Protein AF-A0A1V6GUZ6-F1 (afdb_monomer_lite)

pLDDT: mean 90.21, std 12.31, range [43.09, 97.88]

Sequence (60 aa):
MSKGLKQEELAEMLKVPQSFVSKYESGERMLTFVETVSICLAMNITPDTLLKEYLPHHET

Foldseek 3Di:
DPPVDDLCNLCVLLVHPSVVSVCVVVVVDDDDPVRVCSSCVSVVHHVVNVCVVVVVVDDD

Structure (mmCIF, N/CA/C/O backbone):
data_AF-A0A1V6GUZ6-F1
#
_entry.id   AF-A0A1V6GUZ6-F1
#
loop_
_atom_site.group_PDB
_atom_site.id
_atom_site.type_symbol
_atom_site.label_atom_id
_atom_site.label_alt_id
_atom_site.label_comp_id
_atom_site.label_asym_id
_atom_site.label_entity_id
_atom_site.label_seq_id
_atom_site.pdbx_PDB_ins_code
_atom_site.Cartn_x
_atom_site.Cartn_y
_atom_site.Cartn_z
_atom_site.occupancy
_atom_site.B_iso_or_equiv
_atom_site.auth_seq_id
_atom_site.auth_comp_id
_atom_site.auth_asym_id
_atom_site.auth_atom_id
_atom_site.pdbx_PDB_model_num
ATOM 1 N N . MET A 1 1 ? 4.023 10.500 3.464 1.00 47.53 1 MET A N 1
ATOM 2 C CA . MET A 1 1 ? 2.949 9.763 2.763 1.00 47.53 1 MET A CA 1
ATOM 3 C C . MET A 1 1 ? 1.623 10.525 2.841 1.00 47.53 1 MET A C 1
ATOM 5 O O . MET A 1 1 ? 0.632 10.019 3.343 1.00 47.53 1 MET A O 1
ATOM 9 N N . SER A 1 2 ? 1.578 11.770 2.359 1.00 43.09 2 SER A N 1
ATOM 10 C CA . SER A 1 2 ? 0.353 12.580 2.369 1.00 43.09 2 SER A CA 1
ATOM 11 C C . SER A 1 2 ? -0.398 12.418 1.045 1.00 43.09 2 SER A C 1
ATOM 13 O O . SER A 1 2 ? -0.355 13.293 0.184 1.00 43.09 2 SER A O 1
ATOM 15 N N . LYS A 1 3 ? -1.070 11.279 0.864 1.00 56.12 3 LYS A N 1
ATOM 16 C CA . LYS A 1 3 ? -2.079 11.095 -0.193 1.00 56.12 3 LYS A CA 1
ATOM 17 C C . LYS A 1 3 ? -3.485 11.003 0.406 1.00 56.12 3 LYS A C 1
ATOM 19 O O . LYS A 1 3 ? -4.250 10.170 -0.030 1.00 56.12 3 LYS A O 1
ATOM 24 N N . GLY A 1 4 ? -3.821 11.798 1.426 1.00 71.06 4 GLY A N 1
ATOM 25 C CA . GLY A 1 4 ? -5.193 11.963 1.954 1.00 71.06 4 GLY A CA 1
ATOM 26 C C . GLY A 1 4 ? -5.933 10.719 2.487 1.00 71.06 4 GLY A C 1
ATOM 27 O O . GLY A 1 4 ? -6.960 10.891 3.128 1.00 71.06 4 GLY A O 1
ATOM 28 N N . LEU A 1 5 ? -5.421 9.512 2.250 1.00 83.75 5 LEU A N 1
ATOM 29 C CA . LEU A 1 5 ? -6.025 8.238 2.594 1.00 83.75 5 LEU A CA 1
ATOM 30 C C . LEU A 1 5 ? -5.701 7.918 4.050 1.00 83.75 5 LEU A C 1
ATOM 32 O O . LEU A 1 5 ? -4.533 7.882 4.445 1.00 83.75 5 LEU A O 1
ATOM 36 N N . LYS A 1 6 ? -6.735 7.704 4.851 1.00 92.06 6 LYS A N 1
ATOM 37 C CA . LYS A 1 6 ? -6.617 7.239 6.228 1.00 92.0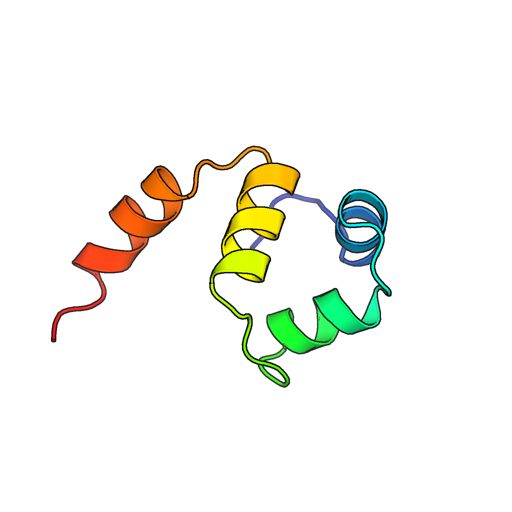6 6 LYS A CA 1
ATOM 38 C C . LYS A 1 6 ? -6.229 5.764 6.246 1.00 92.06 6 LYS A C 1
ATOM 40 O O . LYS A 1 6 ? -6.573 4.995 5.350 1.00 92.06 6 LYS A O 1
ATOM 45 N N . GLN A 1 7 ? -5.582 5.348 7.332 1.00 94.31 7 GLN A N 1
ATOM 46 C CA . GLN A 1 7 ? -5.209 3.947 7.556 1.00 94.31 7 GLN A CA 1
ATOM 47 C C . GLN A 1 7 ? -6.420 3.005 7.478 1.00 94.31 7 GLN A C 1
ATOM 49 O O . GLN A 1 7 ? -6.314 1.896 6.965 1.00 94.31 7 GLN A O 1
ATOM 54 N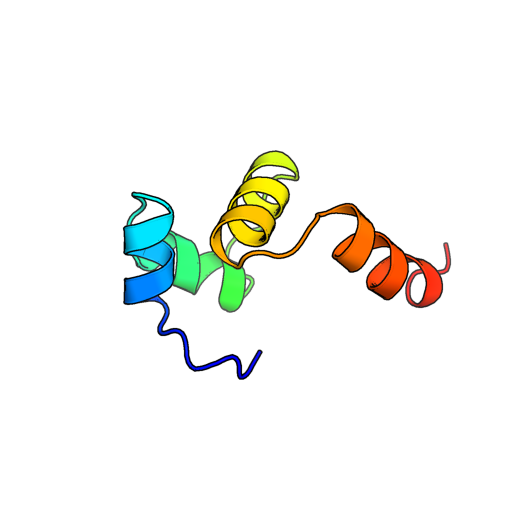 N . GLU A 1 8 ? -7.574 3.461 7.968 1.00 95.06 8 GLU A N 1
ATOM 55 C CA . GLU A 1 8 ? -8.849 2.736 7.942 1.00 95.06 8 GLU A CA 1
ATOM 56 C C . GLU A 1 8 ? -9.335 2.493 6.509 1.00 95.06 8 GLU A C 1
ATOM 58 O O . GLU A 1 8 ? -9.741 1.383 6.180 1.00 95.06 8 GLU A O 1
ATOM 63 N N . GLU A 1 9 ? -9.221 3.503 5.644 1.00 94.69 9 GLU A N 1
ATOM 64 C CA . GLU A 1 9 ? -9.648 3.428 4.244 1.00 94.69 9 GLU A CA 1
ATOM 65 C C . GLU A 1 9 ? -8.755 2.459 3.460 1.00 94.69 9 GLU A C 1
ATOM 67 O O . GLU A 1 9 ? -9.248 1.601 2.730 1.00 94.69 9 GLU A O 1
ATOM 72 N N . LEU A 1 10 ? -7.435 2.519 3.665 1.00 94.56 10 LEU A N 1
ATOM 73 C CA . LEU A 1 10 ? -6.514 1.570 3.039 1.00 94.56 10 LEU A CA 1
ATOM 74 C C . LEU A 1 10 ? -6.745 0.135 3.532 1.00 94.56 10 LEU A C 1
ATOM 76 O O . LEU A 1 10 ? -6.701 -0.813 2.747 1.00 94.56 10 LEU A O 1
ATOM 80 N N . ALA A 1 11 ? -7.014 -0.033 4.826 1.00 95.94 11 ALA A N 1
ATOM 81 C CA . ALA A 1 11 ? -7.314 -1.333 5.407 1.00 95.94 11 ALA A CA 1
ATOM 82 C C . ALA A 1 11 ? -8.607 -1.932 4.832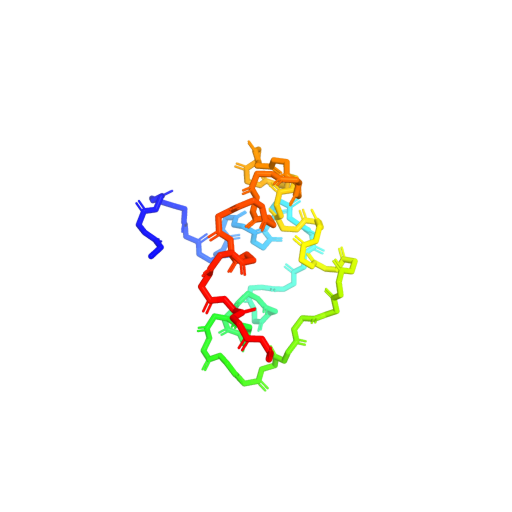 1.00 95.94 11 ALA A C 1
ATOM 84 O O . ALA A 1 11 ? -8.639 -3.122 4.512 1.00 95.94 11 ALA A O 1
ATOM 85 N N . GLU A 1 12 ? -9.637 -1.106 4.631 1.00 96.00 12 GLU A N 1
ATOM 86 C CA . GLU A 1 12 ? -10.887 -1.504 3.982 1.00 96.00 12 GLU A CA 1
ATOM 87 C C . GLU A 1 12 ? -10.650 -1.945 2.531 1.00 96.00 12 GLU A C 1
ATOM 89 O O . GLU A 1 12 ? -11.085 -3.031 2.137 1.00 96.00 12 GLU A O 1
ATOM 94 N N . MET A 1 13 ? -9.879 -1.171 1.760 1.00 94.75 13 MET A N 1
ATOM 95 C CA . MET A 1 13 ? -9.515 -1.514 0.378 1.00 94.75 13 MET A CA 1
ATOM 96 C C . MET A 1 13 ? -8.766 -2.850 0.284 1.00 94.75 13 MET A C 1
ATOM 98 O O . MET A 1 13 ? -8.983 -3.626 -0.647 1.00 94.75 13 MET A O 1
ATOM 102 N N . LEU A 1 14 ? -7.905 -3.134 1.262 1.00 95.25 14 LEU A N 1
ATOM 103 C CA . LEU A 1 14 ? -7.104 -4.356 1.337 1.00 95.25 14 LEU A CA 1
ATOM 104 C C . LEU A 1 14 ? -7.827 -5.524 2.026 1.00 95.25 14 LEU A C 1
ATOM 106 O O . LEU A 1 14 ? -7.315 -6.643 2.007 1.00 95.25 14 LEU A O 1
ATOM 110 N N . LYS A 1 15 ? -9.010 -5.291 2.612 1.00 96.69 15 LYS A N 1
ATOM 111 C CA . LYS A 1 15 ? -9.768 -6.265 3.419 1.00 96.69 15 LYS A CA 1
ATOM 112 C C . LYS A 1 15 ? -8.945 -6.855 4.570 1.00 96.69 15 LYS A C 1
ATOM 114 O O . LYS A 1 15 ? -9.001 -8.054 4.846 1.00 96.69 15 LYS A O 1
ATOM 119 N N . VAL A 1 16 ? -8.188 -6.001 5.252 1.00 96.06 16 VAL A N 1
ATOM 120 C CA . VAL A 1 16 ? -7.355 -6.346 6.415 1.00 96.06 16 VAL A CA 1
ATOM 121 C C . VAL A 1 16 ? -7.751 -5.498 7.627 1.00 96.06 16 VAL A C 1
ATOM 123 O O . VAL A 1 16 ? -8.397 -4.464 7.470 1.00 96.06 16 VAL A O 1
ATOM 126 N N . PRO A 1 17 ? -7.377 -5.885 8.859 1.00 97.81 17 PRO A N 1
ATOM 127 C CA . PRO A 1 17 ? -7.557 -5.017 10.020 1.00 97.81 17 PRO A CA 1
ATOM 128 C C . PRO A 1 17 ? -6.758 -3.715 9.871 1.00 97.81 17 PRO A C 1
ATOM 130 O O . PRO A 1 17 ? -5.621 -3.751 9.412 1.00 97.81 17 PRO A O 1
ATOM 133 N N . GLN A 1 18 ? -7.273 -2.582 10.356 1.00 97.25 18 GLN A N 1
ATOM 134 C CA . GLN A 1 18 ? -6.519 -1.315 10.375 1.00 97.25 18 GLN A CA 1
ATOM 135 C C . GLN A 1 18 ? -5.169 -1.440 11.106 1.00 97.25 18 GLN A C 1
ATOM 137 O O . GLN A 1 18 ? -4.189 -0.815 10.702 1.00 97.25 18 GLN A O 1
ATOM 142 N N . SER A 1 19 ? -5.075 -2.332 12.099 1.00 97.38 19 SER A N 1
ATOM 143 C CA . SER A 1 19 ? -3.824 -2.626 12.805 1.00 97.38 19 SER A CA 1
ATOM 144 C C . SER A 1 19 ? -2.740 -3.256 11.926 1.00 97.38 19 SER A C 1
ATOM 146 O O . SER A 1 19 ? -1.567 -3.212 12.284 1.00 97.38 19 SER A O 1
ATOM 148 N N . PHE A 1 20 ? -3.092 -3.846 10.780 1.00 97.44 20 PHE A N 1
ATOM 149 C CA . PHE A 1 20 ? -2.113 -4.249 9.772 1.00 97.44 20 PHE A CA 1
ATOM 150 C C . PHE A 1 20 ? -1.415 -3.018 9.188 1.00 97.44 20 PHE A C 1
ATOM 152 O O . PHE A 1 20 ? -0.188 -2.995 9.117 1.00 97.44 20 PHE A O 1
ATOM 159 N N . VAL A 1 21 ? -2.200 -1.993 8.831 1.00 96.56 21 VAL A N 1
ATOM 160 C CA . VAL A 1 21 ? -1.704 -0.746 8.240 1.00 96.56 21 VAL A CA 1
ATOM 161 C C . VAL A 1 21 ? -0.857 0.030 9.238 1.00 96.56 21 VAL A C 1
ATOM 163 O O . VAL A 1 21 ? 0.288 0.359 8.943 1.00 96.56 21 VAL A O 1
ATOM 166 N N . SER A 1 22 ? -1.366 0.233 10.456 1.00 96.88 22 SER A N 1
ATOM 167 C CA . SER A 1 22 ? -0.621 0.977 11.474 1.00 96.88 22 SER A CA 1
ATOM 168 C C . SER A 1 22 ? 0.730 0.339 11.805 1.00 96.88 22 SER A 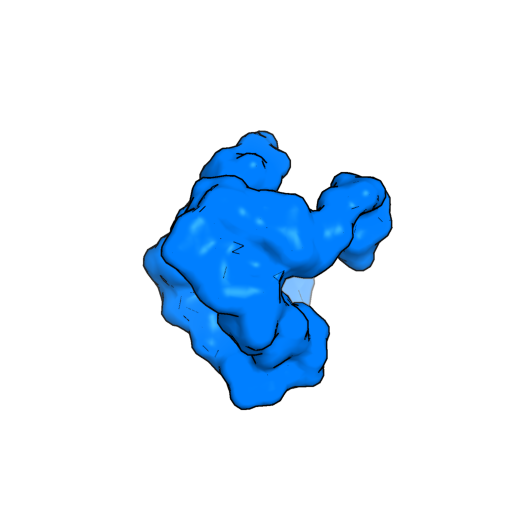C 1
ATOM 170 O O . SER A 1 22 ? 1.714 1.060 11.927 1.00 96.88 22 SER A O 1
ATOM 172 N N . LYS A 1 23 ? 0.802 -0.998 11.891 1.00 97.31 23 LYS A N 1
ATOM 173 C CA . LYS A 1 23 ? 2.040 -1.720 12.225 1.00 97.31 23 LYS A CA 1
ATOM 174 C C . LYS A 1 23 ? 3.117 -1.608 11.155 1.00 97.31 23 LYS A C 1
ATOM 176 O O . LYS A 1 23 ? 4.294 -1.561 11.502 1.00 97.31 23 LYS A O 1
ATOM 181 N N . TYR A 1 24 ? 2.757 -1.622 9.868 1.00 95.88 24 TYR A N 1
ATOM 182 C CA . TYR A 1 24 ? 3.781 -1.461 8.835 1.00 95.88 24 TYR A CA 1
ATOM 183 C C . TYR A 1 24 ? 4.178 0.004 8.651 1.00 95.88 24 TYR A C 1
ATOM 185 O O . TYR A 1 24 ? 5.339 0.281 8.362 1.00 95.88 24 TYR A O 1
ATOM 193 N N . GLU A 1 25 ? 3.255 0.947 8.856 1.00 94.06 25 GLU A N 1
ATOM 194 C CA . GLU A 1 25 ? 3.568 2.377 8.790 1.00 94.06 25 GLU A CA 1
ATOM 195 C C . GLU A 1 25 ? 4.432 2.843 9.968 1.00 94.06 25 GLU A C 1
ATOM 197 O O . GLU A 1 25 ? 5.286 3.709 9.787 1.00 94.06 25 GLU A O 1
ATOM 202 N N . SER A 1 26 ? 4.255 2.255 11.159 1.00 96.06 26 SER A N 1
ATOM 203 C CA . SER A 1 26 ? 5.106 2.523 12.328 1.00 96.06 26 SER A CA 1
ATOM 204 C C . SER A 1 26 ? 6.444 1.777 12.300 1.00 96.06 26 SER A C 1
ATOM 206 O O . SER A 1 26 ? 7.317 2.054 13.120 1.00 96.06 26 SER A O 1
ATOM 208 N N . GLY A 1 27 ? 6.624 0.832 11.371 1.00 95.06 27 GLY A N 1
ATOM 209 C CA . GLY A 1 27 ? 7.813 -0.020 11.297 1.00 95.06 27 GLY A CA 1
ATOM 210 C C . GLY A 1 27 ? 7.840 -1.167 12.316 1.00 95.06 27 GLY A C 1
ATOM 211 O O . GLY A 1 27 ? 8.822 -1.901 12.374 1.00 95.06 27 GLY A O 1
ATOM 212 N N . GLU A 1 28 ? 6.769 -1.378 13.087 1.00 97.88 28 GLU A N 1
ATOM 213 C CA . GLU A 1 28 ? 6.626 -2.526 13.997 1.00 97.88 28 GLU A CA 1
ATOM 214 C C . GLU A 1 28 ? 6.552 -3.869 13.258 1.00 97.88 28 GLU A C 1
ATOM 216 O O . GLU A 1 28 ? 6.830 -4.923 13.834 1.00 97.88 28 GLU A O 1
ATOM 221 N N . ARG A 1 29 ? 6.152 -3.850 11.982 1.00 96.88 29 ARG A N 1
ATOM 222 C CA . ARG A 1 29 ? 6.054 -5.041 11.140 1.00 96.88 29 ARG A CA 1
ATOM 223 C C . ARG A 1 29 ? 6.591 -4.776 9.741 1.00 96.88 29 ARG A C 1
ATOM 225 O O . ARG A 1 29 ? 6.077 -3.926 9.023 1.00 96.88 29 ARG A O 1
ATOM 232 N N . MET A 1 30 ? 7.542 -5.598 9.305 1.00 96.62 30 MET A N 1
ATOM 233 C CA . MET A 1 30 ? 7.956 -5.620 7.903 1.00 96.62 30 MET A CA 1
ATOM 234 C C . MET A 1 30 ? 6.867 -6.223 7.012 1.00 96.62 30 MET A C 1
ATOM 236 O O . MET A 1 30 ? 6.258 -7.241 7.349 1.00 96.62 30 MET A O 1
ATOM 240 N N . LEU A 1 31 ? 6.659 -5.605 5.852 1.00 97.06 31 LEU A N 1
ATOM 241 C CA . LEU A 1 31 ? 5.829 -6.157 4.790 1.00 97.06 31 LEU A CA 1
ATOM 242 C C . LEU A 1 31 ? 6.591 -7.233 4.025 1.00 97.06 31 LEU A C 1
ATOM 244 O O . LEU A 1 31 ? 7.782 -7.096 3.741 1.00 97.06 31 LEU A O 1
ATOM 248 N N . THR A 1 32 ? 5.882 -8.284 3.631 1.00 97.38 32 THR A N 1
ATOM 249 C CA . THR A 1 32 ? 6.367 -9.155 2.558 1.00 97.38 32 THR A CA 1
ATOM 250 C C . THR A 1 32 ? 6.262 -8.426 1.219 1.00 97.38 32 THR A C 1
ATOM 252 O O . THR A 1 32 ? 5.442 -7.524 1.052 1.00 97.38 32 THR A O 1
ATOM 255 N N . PHE A 1 33 ? 7.028 -8.855 0.216 1.00 95.44 33 PHE A N 1
ATOM 256 C CA . PHE A 1 33 ? 6.934 -8.254 -1.116 1.00 95.44 33 PHE A CA 1
ATOM 257 C C . PHE A 1 33 ? 5.519 -8.350 -1.719 1.00 95.44 33 PHE A C 1
ATOM 259 O O . PHE A 1 33 ? 5.048 -7.399 -2.335 1.00 95.44 33 PHE A O 1
ATOM 266 N N . VAL A 1 34 ? 4.807 -9.463 -1.495 1.00 96.88 34 VAL A N 1
ATOM 267 C CA . VAL A 1 34 ? 3.421 -9.649 -1.967 1.00 96.88 34 VAL A CA 1
ATOM 268 C C . VAL A 1 34 ? 2.466 -8.644 -1.315 1.00 96.88 34 VAL A C 1
ATOM 270 O O . VAL A 1 34 ? 1.590 -8.095 -1.985 1.00 96.88 34 VAL A O 1
ATOM 273 N N . GLU A 1 35 ? 2.648 -8.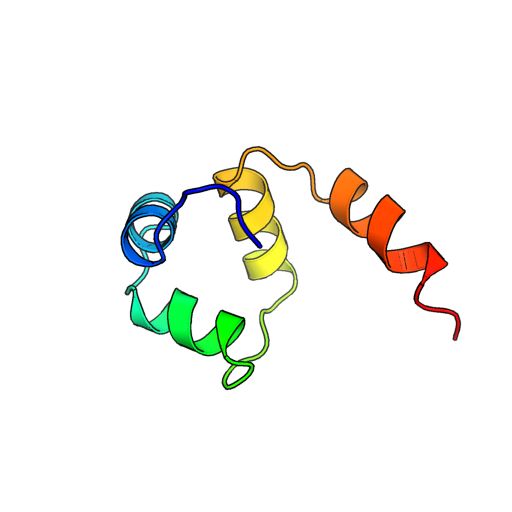361 -0.024 1.00 97.00 35 GLU A N 1
ATOM 274 C CA . GLU A 1 35 ? 1.870 -7.337 0.680 1.00 97.00 35 GLU A CA 1
ATOM 275 C C . GLU A 1 35 ? 2.188 -5.936 0.149 1.00 97.00 35 GLU A C 1
ATOM 277 O O . GLU A 1 35 ? 1.265 -5.172 -0.122 1.00 97.00 35 GLU A O 1
ATOM 282 N N . THR A 1 36 ? 3.466 -5.626 -0.089 1.00 96.00 36 THR A N 1
ATOM 283 C CA . THR A 1 36 ? 3.880 -4.358 -0.707 1.00 96.00 36 THR A CA 1
ATOM 284 C C . THR A 1 36 ? 3.225 -4.168 -2.074 1.00 96.00 36 THR A C 1
ATOM 286 O O . THR A 1 36 ? 2.632 -3.123 -2.329 1.00 96.00 36 THR A O 1
ATOM 289 N N . VAL A 1 37 ? 3.254 -5.191 -2.936 1.00 96.31 37 VAL A N 1
ATOM 290 C CA . VAL A 1 37 ? 2.578 -5.163 -4.244 1.00 96.31 37 VAL A CA 1
ATOM 291 C C . VAL A 1 37 ? 1.071 -4.942 -4.087 1.00 96.31 37 VAL A C 1
ATOM 293 O O . VAL A 1 37 ? 0.497 -4.135 -4.815 1.00 96.31 37 VAL A O 1
ATOM 296 N N . SER A 1 38 ? 0.432 -5.612 -3.126 1.00 96.06 38 SER A N 1
ATOM 297 C CA . SER A 1 38 ? -1.008 -5.459 -2.875 1.00 96.06 38 SER A CA 1
ATOM 298 C C . SER A 1 38 ? -1.364 -4.028 -2.456 1.00 9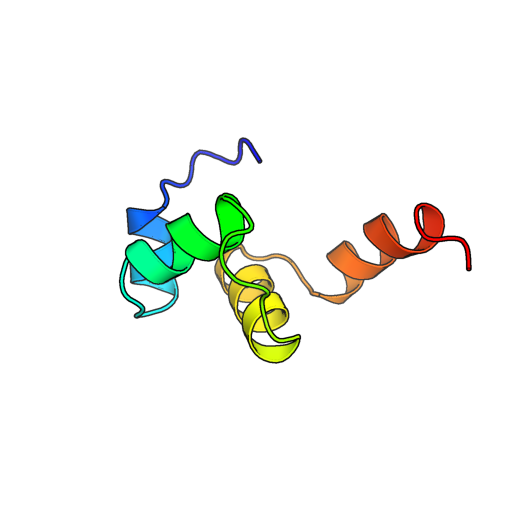6.06 38 SER A C 1
ATOM 300 O O . SER A 1 38 ? -2.326 -3.460 -2.971 1.00 96.06 38 SER A O 1
ATOM 302 N N . ILE A 1 39 ? -0.552 -3.416 -1.588 1.00 95.31 39 ILE A N 1
ATOM 303 C CA . ILE A 1 39 ? -0.698 -2.013 -1.170 1.00 95.31 39 ILE A CA 1
ATOM 304 C C . ILE A 1 39 ? -0.512 -1.068 -2.363 1.00 95.31 39 ILE A C 1
ATOM 306 O O . ILE A 1 39 ? -1.334 -0.174 -2.558 1.00 95.31 39 ILE A O 1
ATOM 310 N N . CYS A 1 40 ? 0.512 -1.283 -3.197 1.00 94.62 40 CYS A N 1
ATOM 311 C CA . CYS A 1 40 ? 0.724 -0.485 -4.407 1.00 94.62 40 CYS A CA 1
ATOM 312 C C . CYS A 1 40 ? -0.523 -0.491 -5.299 1.00 94.62 40 CYS A C 1
ATOM 314 O O . CYS A 1 40 ? -1.036 0.573 -5.646 1.00 94.62 40 CYS A O 1
ATOM 316 N N . LEU A 1 41 ? -1.049 -1.678 -5.610 1.00 93.50 41 LEU A N 1
ATOM 317 C CA . LEU A 1 41 ? -2.218 -1.823 -6.475 1.00 93.50 41 LEU A CA 1
ATOM 318 C C . LEU A 1 41 ? -3.475 -1.190 -5.867 1.00 93.50 41 LEU A C 1
ATOM 320 O O . LEU A 1 41 ? -4.208 -0.514 -6.586 1.00 93.50 41 LEU A O 1
ATOM 324 N N . ALA A 1 42 ? -3.696 -1.335 -4.555 1.00 93.31 42 ALA A N 1
ATOM 325 C CA . ALA A 1 42 ? -4.793 -0.657 -3.864 1.00 93.31 42 ALA A CA 1
ATOM 326 C C . ALA A 1 42 ? -4.685 0.870 -4.005 1.00 93.31 42 ALA A C 1
ATOM 328 O O . ALA A 1 42 ? -5.672 1.546 -4.265 1.00 93.31 42 ALA A O 1
ATOM 329 N N . MET A 1 43 ? -3.475 1.422 -3.933 1.00 91.19 43 MET A N 1
ATOM 330 C CA . MET A 1 43 ? -3.227 2.857 -4.095 1.00 91.19 43 MET A CA 1
ATOM 331 C C . MET A 1 43 ? -3.150 3.322 -5.560 1.00 91.19 43 MET A C 1
ATOM 333 O O . MET A 1 43 ? -2.781 4.473 -5.815 1.00 91.19 43 MET A O 1
ATOM 337 N N . ASN A 1 44 ? -3.485 2.452 -6.519 1.00 91.69 44 ASN A N 1
ATOM 338 C CA . ASN A 1 44 ? -3.358 2.694 -7.957 1.00 91.69 44 ASN A CA 1
ATOM 339 C C . ASN A 1 44 ? -1.924 3.089 -8.376 1.00 91.69 44 ASN A C 1
ATOM 341 O O . ASN A 1 44 ? -1.709 3.962 -9.216 1.00 91.69 44 ASN A O 1
ATOM 345 N N . ILE A 1 45 ? -0.935 2.463 -7.737 1.00 92.44 45 ILE A N 1
ATOM 346 C CA . ILE A 1 45 ? 0.494 2.589 -8.019 1.00 92.44 45 ILE A CA 1
ATOM 347 C C . ILE A 1 45 ? 0.967 1.250 -8.579 1.00 92.44 45 ILE A C 1
ATOM 349 O O . ILE A 1 45 ? 0.712 0.192 -8.006 1.00 92.44 45 ILE A O 1
ATOM 353 N N . THR A 1 46 ? 1.691 1.270 -9.693 1.00 93.88 46 THR A N 1
ATOM 354 C CA . THR A 1 46 ? 2.322 0.051 -10.196 1.00 93.88 46 THR A CA 1
ATOM 355 C C . THR A 1 46 ? 3.604 -0.241 -9.403 1.00 93.88 46 THR A C 1
ATOM 357 O O . THR A 1 46 ? 4.370 0.686 -9.120 1.00 93.88 46 THR A O 1
ATOM 360 N N . PRO A 1 47 ? 3.900 -1.508 -9.051 1.00 93.81 47 PRO A N 1
ATOM 361 C CA . PRO A 1 47 ? 5.131 -1.848 -8.332 1.00 93.81 47 PRO A CA 1
ATOM 362 C C . PRO A 1 47 ? 6.413 -1.408 -9.054 1.00 93.81 47 PRO A C 1
ATOM 364 O O . PRO A 1 47 ? 7.402 -1.085 -8.403 1.00 93.81 47 PRO A O 1
ATOM 367 N N . ASP A 1 48 ? 6.403 -1.349 -10.391 1.00 94.62 48 ASP A N 1
ATOM 368 C CA . ASP A 1 48 ? 7.555 -0.867 -11.159 1.00 94.62 48 ASP A CA 1
ATOM 369 C C . ASP A 1 48 ? 7.837 0.621 -10.913 1.00 94.62 48 ASP A C 1
ATOM 371 O O . ASP A 1 48 ? 9.000 1.012 -10.870 1.00 94.62 48 ASP A O 1
ATOM 375 N N . THR A 1 49 ? 6.794 1.434 -10.703 1.00 93.19 49 THR A N 1
ATOM 376 C CA . THR A 1 49 ? 6.940 2.857 -10.370 1.00 93.19 49 THR A CA 1
ATOM 377 C C . THR A 1 49 ? 7.635 3.006 -9.021 1.00 93.19 49 THR A C 1
ATOM 379 O O . THR A 1 49 ? 8.610 3.746 -8.920 1.00 93.19 49 THR A O 1
ATOM 382 N N . LEU A 1 50 ? 7.199 2.234 -8.017 1.00 91.44 50 LEU A N 1
ATOM 383 C CA . LEU A 1 50 ? 7.831 2.219 -6.696 1.00 91.44 50 LEU A CA 1
ATOM 384 C C . LEU A 1 50 ? 9.311 1.817 -6.787 1.00 91.44 50 LEU A C 1
ATOM 386 O O . LEU A 1 50 ? 10.169 2.480 -6.215 1.00 91.44 50 LEU A O 1
ATOM 390 N N . LEU A 1 51 ? 9.621 0.739 -7.511 1.00 92.38 51 LEU A N 1
ATOM 391 C CA . LEU A 1 51 ? 10.993 0.237 -7.623 1.00 92.38 51 LEU A CA 1
ATOM 392 C C . LEU A 1 51 ? 11.909 1.204 -8.381 1.00 92.38 51 LEU A C 1
ATOM 394 O O . LEU A 1 51 ? 13.053 1.387 -7.979 1.00 92.38 51 LEU A O 1
ATOM 398 N N . LYS A 1 52 ? 11.418 1.850 -9.445 1.00 93.06 52 LYS A N 1
ATOM 399 C CA . LYS A 1 52 ? 12.180 2.872 -10.183 1.00 93.06 52 LYS A CA 1
ATOM 400 C C . LYS A 1 52 ? 12.534 4.075 -9.313 1.00 93.06 52 LYS A C 1
ATOM 402 O O . LYS A 1 52 ? 13.600 4.645 -9.505 1.00 93.06 52 LYS A O 1
ATOM 407 N N . GLU A 1 53 ? 11.657 4.453 -8.386 1.00 90.81 53 GLU A N 1
ATOM 408 C CA . GLU A 1 53 ? 11.915 5.530 -7.426 1.00 90.81 53 GLU A CA 1
ATOM 409 C C . GLU A 1 53 ? 12.862 5.076 -6.307 1.00 90.81 53 GLU A C 1
ATOM 411 O O . GLU A 1 53 ? 13.761 5.813 -5.921 1.00 90.81 53 GLU A O 1
ATOM 416 N N . TYR A 1 54 ? 12.702 3.850 -5.808 1.00 89.00 54 TYR A N 1
ATOM 417 C CA . TYR A 1 54 ? 13.456 3.353 -4.658 1.00 89.00 54 TYR A CA 1
ATOM 418 C C . TYR A 1 54 ? 14.888 2.904 -4.986 1.00 89.00 54 TYR A C 1
ATOM 420 O O . TYR A 1 54 ? 15.816 3.243 -4.254 1.00 89.00 54 TYR A O 1
ATOM 428 N N . LEU A 1 55 ? 15.090 2.146 -6.072 1.00 90.12 55 LEU A N 1
ATOM 429 C CA . LEU A 1 55 ? 16.385 1.529 -6.401 1.00 90.12 55 LEU A CA 1
ATOM 430 C C . LEU A 1 55 ? 17.552 2.531 -6.540 1.00 90.12 55 LEU A C 1
ATOM 432 O O . LEU A 1 55 ? 18.626 2.220 -6.035 1.00 90.12 55 LEU A O 1
ATOM 436 N N . PRO A 1 56 ? 17.394 3.731 -7.140 1.00 89.12 56 PRO A N 1
ATOM 437 C CA . PRO A 1 56 ? 18.475 4.720 -7.214 1.00 89.12 56 PRO A CA 1
ATOM 438 C C . PRO A 1 56 ? 18.953 5.239 -5.852 1.00 89.12 56 PRO A C 1
ATOM 440 O O . PRO A 1 56 ? 20.060 5.756 -5.745 1.00 89.12 56 PRO A O 1
ATOM 443 N N . HIS A 1 57 ? 18.119 5.135 -4.815 1.00 82.31 57 HIS A N 1
ATOM 444 C CA . HIS A 1 57 ? 18.451 5.537 -3.446 1.00 82.31 57 HIS A CA 1
ATOM 445 C C . HIS A 1 57 ? 19.008 4.385 -2.610 1.00 82.31 57 HIS A C 1
ATOM 447 O O . HIS A 1 57 ? 19.320 4.569 -1.434 1.00 82.31 57 HIS A O 1
ATOM 453 N N . HIS A 1 58 ? 19.125 3.206 -3.214 1.00 74.62 58 HIS A N 1
ATOM 454 C CA . HIS A 1 58 ? 19.613 2.003 -2.576 1.00 74.62 58 HIS A CA 1
ATOM 455 C C . HIS A 1 58 ? 20.812 1.465 -3.360 1.00 74.62 58 HIS A C 1
ATOM 457 O O . HIS A 1 58 ? 20.737 0.432 -4.023 1.00 74.62 58 HIS A O 1
ATOM 463 N N . GLU A 1 59 ? 21.935 2.182 -3.285 1.00 62.75 59 GLU A N 1
ATOM 464 C CA . GLU A 1 59 ? 23.230 1.614 -3.659 1.00 62.75 59 GLU A CA 1
ATOM 465 C C . GLU A 1 59 ? 23.617 0.552 -2.617 1.00 62.75 59 GLU A C 1
ATOM 467 O O . GLU A 1 59 ? 23.699 0.834 -1.419 1.00 62.75 59 GLU A O 1
ATOM 472 N N . THR A 1 60 ? 23.785 -0.688 -3.076 1.00 57.34 60 THR A N 1
ATOM 473 C CA . THR A 1 60 ? 24.565 -1.731 -2.390 1.00 57.34 60 THR A CA 1
ATOM 474 C C . THR A 1 60 ? 26.037 -1.588 -2.718 1.00 57.34 60 THR A C 1
ATOM 476 O O . THR A 1 60 ? 26.315 -1.392 -3.924 1.00 57.34 60 THR A O 1
#

Radius of gyration: 12.13 Å; chains: 1; bounding box: 36×22×25 Å

Secondary structure (DSSP, 8-state):
--SS--HHHHHHHHTS-HHHHHHHHTTSSPPPHHHHHHHHHHTT--HHHHHHHHGGG---